Protein AF-A0A1F8XJI8-F1 (afdb_monomer_lite)

Foldseek 3Di:
DDQDDPDQDPVNVVCVVVVHPDDDGDDDDQFDFDWDQDPVRDIDGQGGGNHGVLLVDPVSLVVVVVVPHSCVVSDDPDHQAADPRNHDHNNVVCVVPVVCSVPPPPVPDD

Secondary structure (DSSP, 8-state):
---------HHHHHHHTTT----------SS--EEEE-TTS-EEEEEETTEEGGGG-HHHHHHHTTTS-HHHHT--S-----BTTTBSS-HHHHHH-HHHHHHS-TTS--

Structure (mmCIF, N/CA/C/O backbone):
data_AF-A0A1F8XJI8-F1
#
_entry.id   AF-A0A1F8XJI8-F1
#
loop_
_atom_site.group_PDB
_atom_site.id
_atom_site.type_symbol
_atom_site.label_atom_id
_atom_site.label_alt_id
_atom_site.label_comp_id
_atom_site.label_asym_id
_atom_site.label_entity_id
_atom_site.label_seq_id
_atom_site.pdbx_PDB_ins_code
_atom_site.Cartn_x
_atom_site.Cartn_y
_atom_site.Cartn_z
_atom_site.occupancy
_atom_site.B_iso_or_equiv
_atom_site.auth_seq_id
_atom_site.auth_comp_id
_atom_site.auth_asym_id
_atom_site.auth_atom_id
_atom_site.pdbx_PDB_model_num
ATOM 1 N N . MET A 1 1 ? 12.804 14.905 0.376 1.00 50.81 1 MET A N 1
ATOM 2 C CA . MET A 1 1 ? 11.481 14.594 -0.205 1.00 50.81 1 MET A CA 1
ATOM 3 C C . MET A 1 1 ? 11.407 15.306 -1.543 1.00 50.81 1 MET A C 1
ATOM 5 O O . MET A 1 1 ? 11.515 16.524 -1.549 1.00 50.81 1 MET A O 1
ATOM 9 N N . GLY A 1 2 ? 11.370 14.576 -2.662 1.00 40.81 2 GLY A N 1
ATOM 10 C CA . GLY A 1 2 ? 11.250 15.197 -3.984 1.00 40.81 2 GLY A CA 1
ATOM 11 C C . GLY A 1 2 ? 9.870 15.831 -4.131 1.00 40.81 2 GLY A C 1
ATOM 12 O O . GLY A 1 2 ? 8.874 15.205 -3.771 1.00 40.81 2 GLY A O 1
ATOM 13 N N . PHE A 1 3 ? 9.807 17.071 -4.606 1.00 40.09 3 PHE A N 1
ATOM 14 C CA . PHE A 1 3 ? 8.535 17.695 -4.946 1.00 40.09 3 PHE A CA 1
ATOM 15 C C . PHE A 1 3 ? 8.002 16.967 -6.182 1.00 40.09 3 PHE A C 1
ATOM 17 O O . PHE A 1 3 ? 8.593 17.061 -7.256 1.00 40.09 3 PHE A O 1
ATOM 24 N N . GLY A 1 4 ? 6.944 16.173 -6.007 1.00 51.25 4 GLY A N 1
ATOM 25 C CA . GLY A 1 4 ? 6.188 15.620 -7.125 1.00 51.25 4 GLY A CA 1
ATOM 26 C C . GLY A 1 4 ? 5.560 16.732 -7.971 1.00 51.25 4 GLY A C 1
ATOM 27 O O . GLY A 1 4 ? 5.853 17.918 -7.808 1.00 51.25 4 GLY A O 1
ATOM 28 N N . THR A 1 5 ? 4.662 16.367 -8.877 1.00 47.78 5 THR A N 1
ATOM 29 C CA . THR A 1 5 ? 3.907 17.343 -9.666 1.00 47.78 5 THR A CA 1
ATOM 30 C C . THR A 1 5 ? 3.128 18.283 -8.739 1.00 47.78 5 THR A C 1
ATOM 32 O O . THR A 1 5 ? 2.204 17.863 -8.048 1.00 47.78 5 THR A O 1
ATOM 35 N N . LEU A 1 6 ? 3.497 19.566 -8.720 1.00 54.00 6 LEU A N 1
ATOM 36 C CA . LEU A 1 6 ? 2.736 20.619 -8.048 1.00 54.00 6 LEU A CA 1
ATOM 37 C C . LEU A 1 6 ? 1.599 21.051 -8.975 1.00 54.00 6 LEU A C 1
ATOM 39 O O . LEU A 1 6 ? 1.729 22.014 -9.729 1.00 54.00 6 LEU A O 1
ATOM 43 N N . TRP A 1 7 ? 0.494 20.315 -8.955 1.00 57.06 7 TRP A N 1
ATOM 44 C CA . TRP A 1 7 ? -0.731 20.755 -9.613 1.00 57.06 7 TRP A CA 1
ATOM 45 C C . TRP A 1 7 ? -1.605 21.463 -8.584 1.00 57.06 7 TRP A C 1
ATOM 47 O O . TRP A 1 7 ? -1.889 20.878 -7.547 1.00 57.06 7 TRP A O 1
ATOM 57 N N . ARG A 1 8 ? -2.020 22.708 -8.859 1.00 66.12 8 ARG A N 1
ATOM 58 C CA . ARG A 1 8 ? -3.043 23.386 -8.053 1.00 66.12 8 ARG A CA 1
ATOM 59 C C . ARG A 1 8 ? -4.391 23.300 -8.742 1.00 66.12 8 ARG A C 1
ATOM 61 O O . ARG A 1 8 ? -4.568 23.871 -9.827 1.00 66.12 8 ARG A O 1
ATOM 68 N N . SER A 1 9 ? -5.334 22.614 -8.114 1.00 77.06 9 SER A N 1
ATOM 69 C CA . SER A 1 9 ? -6.715 22.574 -8.587 1.00 77.06 9 SER A CA 1
ATOM 70 C C . SER A 1 9 ? -7.373 23.967 -8.492 1.00 77.06 9 SER A C 1
ATOM 72 O O . SER A 1 9 ? -6.801 24.921 -7.944 1.00 77.06 9 SER A O 1
ATOM 74 N N . ALA A 1 10 ? -8.554 24.142 -9.091 1.00 85.94 10 ALA A N 1
ATOM 75 C CA . ALA A 1 10 ? -9.278 25.416 -9.004 1.00 85.94 10 ALA A CA 1
ATOM 76 C C . ALA A 1 10 ? -9.701 25.721 -7.553 1.00 85.94 10 ALA A C 1
ATOM 78 O O . ALA A 1 10 ? -9.666 26.871 -7.115 1.00 85.94 10 ALA A O 1
ATOM 79 N N . GLU A 1 11 ? -10.015 24.674 -6.793 1.00 85.44 11 GLU A N 1
ATOM 80 C CA . GLU A 1 11 ? -10.423 24.703 -5.391 1.00 85.44 11 GLU A CA 1
ATOM 81 C C . GLU A 1 11 ? -9.266 25.135 -4.480 1.00 85.44 11 GLU A C 1
ATOM 83 O O . GLU A 1 11 ? -9.448 25.977 -3.601 1.00 85.44 11 GLU A O 1
ATOM 88 N N . GLU A 1 12 ? -8.051 24.638 -4.730 1.00 85.88 12 GLU A N 1
ATOM 89 C CA . GLU A 1 12 ? -6.847 25.044 -3.991 1.00 85.88 12 GLU A CA 1
ATOM 90 C C . GLU A 1 12 ? -6.483 26.514 -4.225 1.00 85.88 12 GLU A C 1
ATOM 92 O O . GLU A 1 12 ? -6.039 27.202 -3.302 1.00 85.88 12 GLU A O 1
ATOM 97 N N . ARG A 1 13 ? -6.714 27.037 -5.439 1.00 85.69 13 ARG A N 1
ATOM 98 C CA . ARG A 1 13 ? -6.590 28.479 -5.715 1.00 85.69 13 ARG A CA 1
ATOM 99 C C . ARG A 1 13 ? -7.632 29.290 -4.950 1.00 85.69 13 ARG A C 1
ATOM 101 O O . ARG A 1 13 ? -7.260 30.217 -4.235 1.00 85.69 13 ARG A O 1
ATOM 108 N N . TRP A 1 14 ? -8.905 28.908 -5.049 1.00 90.56 14 TRP A N 1
ATOM 109 C CA . TRP A 1 14 ? -10.011 29.578 -4.359 1.00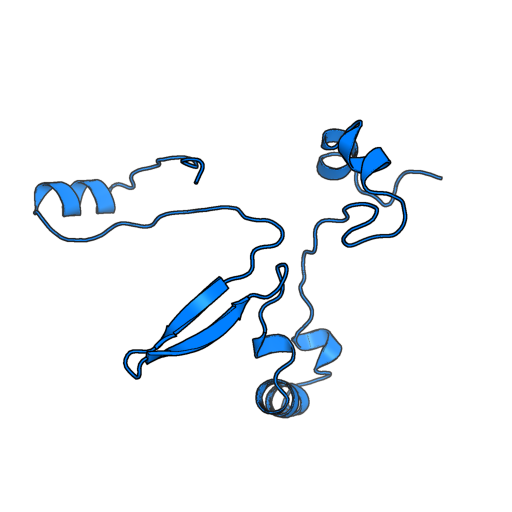 90.56 14 TRP A CA 1
ATOM 110 C C . TRP A 1 14 ? -9.809 29.632 -2.837 1.00 90.56 14 TRP A C 1
ATOM 112 O O . TRP A 1 14 ? -10.070 30.668 -2.216 1.00 90.56 14 TRP A O 1
ATOM 122 N N . ALA A 1 15 ? -9.324 28.538 -2.242 1.00 88.69 15 ALA A N 1
ATOM 123 C CA . ALA A 1 15 ? -9.042 28.442 -0.815 1.00 88.69 15 ALA A CA 1
ATOM 124 C C . ALA A 1 15 ? -7.833 29.293 -0.405 1.00 88.69 15 ALA A C 1
ATOM 126 O O . ALA A 1 15 ? -7.902 30.015 0.592 1.00 88.69 15 ALA A O 1
ATOM 127 N N . GLY A 1 16 ? -6.760 29.271 -1.206 1.00 86.31 16 GLY A N 1
ATOM 128 C CA . GLY A 1 16 ? -5.574 30.097 -0.986 1.00 86.31 16 GLY A CA 1
ATOM 129 C C . GLY A 1 16 ? -5.883 31.596 -1.000 1.00 86.31 16 GLY A C 1
ATOM 130 O O . GLY A 1 16 ? -5.435 32.320 -0.115 1.00 86.31 16 GLY A O 1
ATOM 131 N N . GLU A 1 17 ? -6.722 32.055 -1.934 1.00 93.31 17 GLU A N 1
ATOM 132 C CA . GLU A 1 17 ? -7.211 33.446 -1.990 1.00 93.31 17 GLU A CA 1
ATOM 133 C C . GLU A 1 17 ? -8.003 33.869 -0.742 1.00 93.31 17 GLU A C 1
ATOM 135 O O . GLU A 1 17 ? -8.125 35.059 -0.459 1.00 93.31 17 GLU A O 1
ATOM 140 N N . ARG A 1 18 ? -8.554 32.906 0.004 1.00 93.38 18 ARG A N 1
ATOM 141 C CA . ARG A 1 18 ? -9.395 33.131 1.191 1.00 93.38 18 ARG A CA 1
ATOM 142 C C . ARG A 1 18 ? -8.687 32.800 2.501 1.00 93.38 18 ARG A C 1
ATOM 144 O O . ARG A 1 18 ? -9.321 32.830 3.551 1.00 93.38 18 ARG A O 1
ATOM 151 N N . GLY A 1 19 ? -7.392 32.483 2.452 1.00 91.50 19 GLY A N 1
ATOM 152 C CA . GLY A 1 19 ? -6.614 32.117 3.636 1.00 91.50 19 GLY A CA 1
ATOM 153 C C . GLY A 1 19 ? -7.091 30.826 4.310 1.00 91.50 19 GLY A C 1
ATOM 154 O O . GLY A 1 19 ? -6.889 30.654 5.510 1.00 91.50 19 GLY A O 1
ATOM 155 N N . LEU A 1 20 ? -7.744 29.930 3.565 1.00 88.31 20 LEU A N 1
ATOM 156 C CA . LEU A 1 20 ? -8.222 28.650 4.081 1.00 88.31 20 LEU A CA 1
ATOM 157 C C . LEU A 1 20 ? -7.137 27.581 3.923 1.00 88.31 20 LEU A C 1
ATOM 159 O O . LEU A 1 20 ? -6.541 27.441 2.854 1.00 88.31 20 LEU A O 1
ATOM 163 N N . LEU A 1 21 ? -6.905 26.798 4.981 1.00 80.12 21 LEU A N 1
ATOM 164 C CA . LEU A 1 21 ? -5.990 25.659 4.937 1.00 80.12 21 LEU A CA 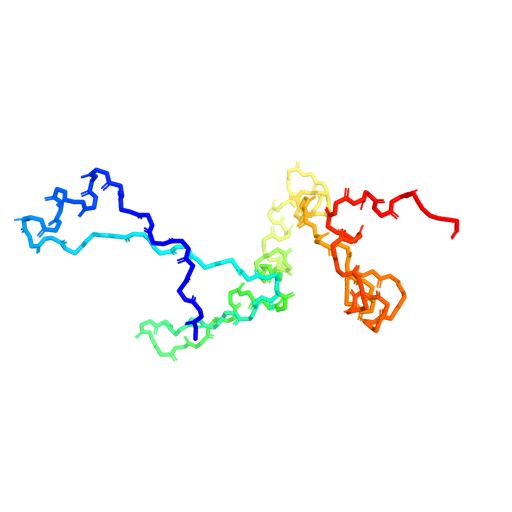1
ATOM 165 C C . LEU A 1 21 ? -6.651 24.498 4.186 1.00 80.12 21 LEU A C 1
ATOM 167 O O . LEU A 1 21 ? -7.390 23.704 4.764 1.00 80.12 21 LEU A O 1
ATOM 171 N N . TYR A 1 22 ? -6.389 24.425 2.887 1.00 77.19 22 TYR A N 1
ATOM 172 C CA . TYR A 1 22 ? -6.897 23.390 1.997 1.00 77.19 22 TYR A CA 1
ATOM 173 C C . TYR A 1 22 ? -5.854 23.103 0.920 1.00 77.19 22 TYR A C 1
ATOM 175 O O . TYR A 1 22 ? -5.321 24.021 0.296 1.00 77.19 22 TYR A O 1
ATOM 183 N N . GLY A 1 23 ? -5.548 21.828 0.729 1.00 71.31 23 GLY A N 1
ATOM 184 C CA . GLY A 1 23 ? -4.596 21.371 -0.267 1.00 71.31 23 GLY A CA 1
ATOM 185 C C . GLY A 1 23 ? -4.391 19.871 -0.175 1.00 71.31 23 GLY A C 1
ATOM 186 O O . GLY A 1 23 ? -4.542 19.283 0.899 1.00 71.31 23 GLY A O 1
ATOM 187 N N . HIS A 1 24 ? -4.055 19.258 -1.301 1.00 72.31 24 HIS A N 1
ATOM 188 C CA . HIS A 1 24 ? -3.778 17.833 -1.398 1.00 72.31 24 HIS A CA 1
ATOM 189 C C . HIS A 1 24 ? -2.389 17.611 -1.995 1.00 72.31 24 HIS A C 1
ATOM 191 O O . HIS A 1 24 ? -2.080 18.067 -3.092 1.00 72.31 24 HIS A O 1
ATOM 197 N N . LEU A 1 25 ? -1.527 16.904 -1.263 1.00 69.06 25 LEU A N 1
ATOM 198 C CA . LEU A 1 25 ? -0.174 16.584 -1.711 1.00 69.06 25 LEU A CA 1
ATOM 199 C C . LEU A 1 25 ? -0.107 15.119 -2.144 1.00 69.06 25 LEU A C 1
ATOM 201 O O . LEU A 1 25 ? -0.253 14.216 -1.322 1.00 69.06 25 LEU A O 1
ATOM 205 N N . HIS A 1 26 ? 0.195 14.886 -3.421 1.00 69.19 26 HIS A N 1
ATOM 206 C CA . HIS A 1 26 ? 0.546 13.559 -3.917 1.00 69.19 26 HIS A CA 1
ATOM 207 C C . HIS A 1 26 ? 2.047 13.296 -3.761 1.00 69.19 26 HIS A C 1
ATOM 209 O O . HIS A 1 26 ? 2.884 14.049 -4.259 1.00 69.19 26 HIS A O 1
ATOM 215 N N . ILE A 1 27 ? 2.388 12.178 -3.118 1.00 69.12 27 ILE A N 1
ATOM 216 C CA . ILE A 1 27 ? 3.736 11.607 -3.128 1.00 69.12 27 ILE A CA 1
ATOM 217 C C . ILE A 1 27 ? 3.604 10.154 -3.582 1.00 69.12 27 ILE A C 1
ATOM 219 O O . ILE A 1 27 ? 2.943 9.357 -2.923 1.00 69.12 27 ILE A O 1
ATOM 223 N N . HIS A 1 28 ? 4.224 9.812 -4.711 1.00 74.81 28 HIS A N 1
ATOM 224 C CA . HIS A 1 28 ? 4.248 8.443 -5.224 1.00 74.81 28 HIS A CA 1
ATOM 225 C C . HIS A 1 28 ? 5.484 7.728 -4.675 1.00 74.81 28 HIS A C 1
ATOM 227 O O . HIS A 1 28 ? 6.611 8.061 -5.036 1.00 74.81 28 HIS A O 1
ATOM 233 N N . LEU A 1 29 ? 5.273 6.761 -3.784 1.00 81.94 29 LEU A N 1
ATOM 234 C CA . LEU A 1 29 ? 6.317 5.909 -3.218 1.00 81.94 29 LEU A CA 1
ATOM 235 C C . LEU A 1 29 ? 5.941 4.457 -3.506 1.00 81.94 29 LEU A C 1
ATOM 237 O O . LEU A 1 29 ? 4.812 4.066 -3.228 1.00 81.94 29 LEU A O 1
ATOM 241 N N . LEU A 1 30 ? 6.873 3.664 -4.039 1.00 82.38 30 LEU A N 1
ATOM 242 C CA . LEU A 1 30 ? 6.604 2.260 -4.376 1.00 82.38 30 LEU A CA 1
ATOM 243 C C . LEU A 1 30 ? 6.567 1.363 -3.129 1.00 82.38 30 LEU A C 1
ATOM 245 O O . LEU A 1 30 ? 5.676 0.534 -3.004 1.00 82.38 30 LEU A O 1
ATOM 249 N N . PHE A 1 31 ? 7.494 1.564 -2.182 1.00 88.69 31 PHE A N 1
ATOM 250 C CA . PHE A 1 31 ? 7.615 0.725 -0.976 1.00 88.69 31 PHE A CA 1
ATOM 251 C C . PHE A 1 31 ? 7.734 1.532 0.326 1.00 88.69 31 PHE A C 1
ATOM 253 O O . PHE A 1 31 ? 8.681 1.335 1.093 1.00 88.69 31 PHE A O 1
ATOM 260 N N . PRO A 1 32 ? 6.832 2.489 0.602 1.00 92.00 32 PRO A N 1
ATOM 261 C CA . PRO A 1 32 ? 6.929 3.292 1.812 1.00 92.00 32 PRO A CA 1
ATOM 262 C C . PRO A 1 32 ? 6.753 2.446 3.077 1.00 92.00 32 PRO A C 1
ATOM 264 O O . PRO A 1 32 ? 5.971 1.497 3.114 1.00 92.00 32 PRO A O 1
ATOM 267 N N . THR A 1 33 ? 7.420 2.864 4.151 1.00 94.19 33 THR A N 1
ATOM 268 C CA . THR A 1 33 ? 6.998 2.542 5.516 1.00 94.19 33 THR A CA 1
ATOM 269 C C . THR A 1 33 ? 6.480 3.825 6.148 1.00 94.19 33 THR A C 1
ATOM 271 O O . THR A 1 33 ? 7.214 4.807 6.245 1.00 94.19 33 THR A O 1
ATOM 274 N N . LEU A 1 34 ? 5.204 3.826 6.537 1.00 94.06 34 LEU A N 1
ATOM 275 C CA . LEU A 1 34 ? 4.531 4.965 7.153 1.00 94.06 34 LEU A CA 1
ATOM 276 C C . LEU A 1 34 ? 4.175 4.622 8.595 1.00 94.06 34 LEU A C 1
ATOM 278 O O . LEU A 1 34 ? 3.371 3.721 8.852 1.00 94.06 34 LEU A O 1
ATOM 282 N N . VAL A 1 35 ? 4.749 5.387 9.519 1.00 96.94 35 VAL A N 1
ATOM 283 C CA . VAL A 1 35 ? 4.407 5.369 10.939 1.00 96.94 35 VAL A CA 1
ATOM 284 C C . VAL A 1 35 ? 3.685 6.667 11.271 1.00 96.94 35 VAL A C 1
ATOM 286 O O . VAL A 1 35 ? 4.155 7.747 10.920 1.00 96.94 35 VAL A O 1
ATOM 289 N N . VAL A 1 36 ? 2.528 6.555 11.917 1.00 95.50 36 VAL A N 1
ATOM 290 C CA . VAL A 1 36 ? 1.727 7.693 12.374 1.00 95.50 36 VAL A CA 1
ATOM 291 C C . VAL A 1 36 ? 1.698 7.688 13.894 1.00 95.50 36 VAL A C 1
ATOM 293 O O . VAL A 1 36 ? 1.433 6.654 14.504 1.00 95.50 36 VAL A O 1
ATOM 296 N N . THR A 1 37 ? 1.939 8.843 14.506 1.00 97.00 37 THR A N 1
ATOM 297 C CA . THR A 1 37 ? 1.780 9.035 15.948 1.00 97.00 37 THR A CA 1
ATOM 298 C C . THR A 1 37 ? 0.349 9.480 16.243 1.00 97.00 37 THR A C 1
ATOM 300 O O . THR A 1 37 ? -0.116 10.501 15.732 1.00 97.00 37 THR A O 1
ATOM 303 N N . GLY A 1 38 ? -0.366 8.699 17.047 1.00 95.06 38 GLY A N 1
ATOM 304 C CA . GLY A 1 38 ? -1.692 9.038 17.541 1.00 95.06 38 GLY A CA 1
ATOM 305 C C . GLY A 1 38 ? -1.657 10.214 18.515 1.00 95.06 38 GLY A C 1
ATOM 306 O O . GLY A 1 38 ? -0.613 10.597 19.041 1.00 95.06 38 GLY A O 1
ATOM 307 N N . LYS A 1 39 ? -2.831 10.788 18.796 1.00 94.06 39 LYS A N 1
ATOM 308 C CA . LYS A 1 39 ? -2.971 11.871 19.791 1.00 94.06 39 LYS A CA 1
ATOM 309 C C . LYS A 1 39 ? -2.567 11.439 21.205 1.00 94.06 39 LYS A C 1
ATOM 311 O O . LYS A 1 39 ? -2.227 12.280 22.025 1.00 94.06 39 LYS A O 1
ATOM 316 N N . ASP A 1 40 ? -2.625 10.139 21.468 1.00 95.94 40 ASP A N 1
ATOM 317 C CA . ASP A 1 40 ? -2.171 9.471 22.688 1.00 95.94 40 ASP A CA 1
ATOM 318 C C . ASP A 1 40 ? -0.643 9.273 22.740 1.00 95.94 40 ASP A C 1
ATOM 320 O O . ASP A 1 40 ? -0.129 8.737 23.718 1.00 95.94 40 ASP A O 1
ATOM 324 N N . GLY A 1 41 ? 0.089 9.688 21.700 1.00 96.88 41 GLY A N 1
ATOM 325 C CA . GLY A 1 41 ? 1.532 9.498 21.573 1.00 96.88 41 GLY A CA 1
ATOM 326 C C . GLY A 1 41 ? 1.941 8.103 21.094 1.00 96.88 41 GLY A C 1
ATOM 327 O O . GLY A 1 41 ? 3.132 7.851 20.928 1.00 96.88 41 GLY A O 1
ATOM 328 N N . ARG A 1 42 ? 0.992 7.191 20.847 1.00 97.75 42 ARG A N 1
ATOM 329 C CA . ARG A 1 42 ? 1.298 5.840 20.368 1.00 97.75 42 ARG A CA 1
ATOM 330 C C . ARG A 1 42 ? 1.643 5.858 18.886 1.00 97.75 42 ARG A C 1
ATOM 332 O O . ARG A 1 42 ? 0.982 6.521 18.094 1.00 97.75 42 ARG A O 1
ATOM 339 N N . GLU A 1 43 ? 2.642 5.081 18.495 1.00 97.81 43 GLU A N 1
ATOM 340 C CA . GLU A 1 43 ? 2.984 4.886 17.091 1.00 97.81 43 GLU A CA 1
ATOM 341 C C . GLU A 1 43 ? 2.202 3.727 16.468 1.00 97.81 43 GLU A C 1
ATOM 343 O O . GLU A 1 43 ? 2.060 2.646 17.048 1.00 97.81 43 GLU A O 1
ATOM 348 N N . TYR A 1 44 ? 1.729 3.950 15.247 1.00 96.25 44 TYR A N 1
ATOM 349 C CA . TYR A 1 44 ? 1.001 2.985 14.440 1.00 96.25 44 TYR A CA 1
ATOM 350 C C . TYR A 1 44 ? 1.721 2.826 13.103 1.00 96.25 44 TYR A C 1
ATOM 352 O O . TYR A 1 44 ? 1.812 3.776 12.325 1.00 96.25 44 TYR A O 1
ATOM 360 N N . THR A 1 45 ? 2.236 1.628 12.809 1.00 97.69 45 THR A N 1
ATOM 361 C CA . THR A 1 45 ? 2.724 1.322 11.457 1.00 97.69 45 THR A CA 1
ATOM 362 C C . THR A 1 45 ? 1.526 1.077 10.547 1.00 97.69 45 THR A C 1
ATOM 364 O O . THR A 1 45 ? 0.923 0.006 10.591 1.00 97.69 45 THR A O 1
ATOM 367 N N . VAL A 1 46 ? 1.185 2.068 9.728 1.00 96.25 46 VAL A N 1
ATOM 368 C CA . VAL A 1 46 ? 0.048 2.008 8.798 1.00 96.25 46 VAL A CA 1
ATOM 369 C C . VAL A 1 46 ? 0.446 1.285 7.514 1.00 96.25 46 VAL A C 1
ATOM 371 O O . VAL A 1 46 ? -0.281 0.427 7.024 1.00 96.25 46 VAL A O 1
ATOM 374 N N . ILE A 1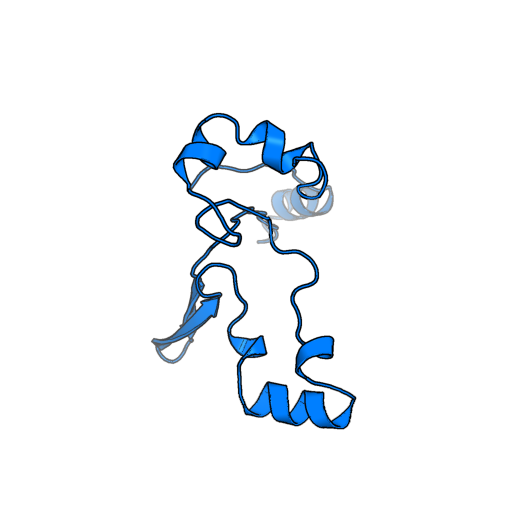 47 ? 1.634 1.591 6.991 1.00 95.12 47 ILE A N 1
ATOM 375 C CA . ILE A 1 47 ? 2.193 0.941 5.802 1.00 95.12 47 ILE A CA 1
ATOM 376 C C . ILE A 1 47 ? 3.567 0.396 6.169 1.00 95.12 47 ILE A C 1
ATOM 378 O O . ILE A 1 47 ? 4.349 1.093 6.817 1.00 95.12 47 ILE A O 1
ATOM 382 N N . ARG A 1 48 ? 3.871 -0.835 5.762 1.00 94.94 48 ARG A N 1
ATOM 383 C CA . ARG A 1 48 ? 5.183 -1.459 5.946 1.00 94.94 48 ARG A CA 1
ATOM 384 C C . ARG A 1 48 ? 5.674 -2.008 4.616 1.00 94.94 48 ARG A C 1
ATOM 386 O O . ARG A 1 48 ? 5.056 -2.915 4.071 1.00 94.94 48 ARG A O 1
ATOM 393 N N . ASN A 1 49 ? 6.793 -1.477 4.126 1.00 91.56 49 ASN A N 1
ATOM 394 C CA . ASN A 1 49 ? 7.421 -1.887 2.863 1.00 91.56 49 ASN A CA 1
ATOM 395 C C . ASN A 1 49 ? 6.440 -1.896 1.673 1.00 91.56 49 ASN A C 1
ATOM 397 O O . ASN A 1 49 ? 6.439 -2.821 0.870 1.00 91.56 49 ASN A O 1
ATOM 401 N N . GLY A 1 50 ? 5.575 -0.883 1.585 1.00 89.62 50 GLY A N 1
ATOM 402 C CA . GLY A 1 50 ? 4.551 -0.762 0.543 1.00 89.62 50 GLY A CA 1
ATOM 403 C C . GLY A 1 50 ? 3.220 -1.448 0.842 1.00 89.62 50 GLY A C 1
ATOM 404 O O . GLY A 1 50 ? 2.242 -1.122 0.183 1.00 89.62 50 GLY A O 1
ATOM 405 N N . ARG A 1 51 ? 3.142 -2.302 1.871 1.00 91.25 51 ARG A N 1
ATOM 406 C CA . ARG A 1 51 ? 1.921 -3.042 2.208 1.00 91.25 51 ARG A CA 1
ATOM 407 C C . ARG A 1 51 ? 1.108 -2.370 3.307 1.00 91.25 51 ARG A C 1
ATOM 409 O O . ARG A 1 51 ? 1.655 -2.017 4.358 1.00 91.25 51 ARG A O 1
ATOM 416 N N . LEU A 1 52 ? -0.206 -2.255 3.110 1.00 94.56 52 LEU A N 1
ATOM 417 C CA . LEU A 1 52 ? -1.131 -1.792 4.150 1.00 94.56 52 LEU A CA 1
ATOM 418 C C . LEU A 1 52 ? -1.237 -2.848 5.263 1.00 94.56 52 LEU A C 1
ATOM 420 O O . LEU A 1 52 ? -1.683 -3.971 5.029 1.00 94.56 52 LEU A O 1
ATOM 424 N N . THR A 1 53 ? -0.842 -2.498 6.491 1.00 96.81 53 THR A N 1
ATOM 425 C CA . THR A 1 53 ? -0.761 -3.467 7.604 1.00 96.81 53 THR A CA 1
ATOM 426 C C . THR A 1 53 ? -2.125 -4.021 8.010 1.00 96.81 53 THR A C 1
ATOM 428 O O . THR A 1 53 ? -2.212 -5.181 8.409 1.00 96.81 53 THR A O 1
ATOM 431 N N . ALA A 1 54 ? -3.193 -3.242 7.816 1.00 96.75 54 ALA A N 1
ATOM 432 C CA . ALA A 1 54 ? -4.568 -3.661 8.078 1.00 96.75 54 ALA A CA 1
ATOM 433 C C . ALA A 1 54 ? -4.997 -4.896 7.262 1.00 96.75 54 ALA A C 1
ATOM 435 O O . ALA A 1 54 ? -5.814 -5.675 7.736 1.00 96.75 54 ALA A O 1
ATOM 436 N N . LEU A 1 55 ? -4.421 -5.136 6.075 1.00 96.31 55 LEU A N 1
ATOM 437 C CA . LEU A 1 55 ? -4.758 -6.307 5.245 1.00 96.31 55 LEU A CA 1
ATOM 438 C C . LEU A 1 55 ? -4.274 -7.636 5.856 1.00 96.31 55 LEU A C 1
ATOM 440 O O . LEU A 1 55 ? -4.735 -8.711 5.472 1.00 96.31 55 LEU A O 1
ATOM 444 N N . ALA A 1 56 ? -3.335 -7.573 6.803 1.00 95.94 56 ALA A N 1
ATOM 445 C CA . ALA A 1 56 ? -2.829 -8.724 7.545 1.00 95.94 56 ALA A CA 1
ATOM 446 C C . ALA A 1 56 ? -3.399 -8.820 8.972 1.00 95.94 56 ALA A C 1
ATOM 448 O O . ALA A 1 56 ? -3.067 -9.763 9.689 1.00 95.94 56 ALA A O 1
ATOM 449 N N . ASP A 1 57 ? -4.226 -7.861 9.393 1.00 97.44 57 ASP A N 1
ATOM 450 C CA . ASP A 1 57 ? -4.779 -7.831 10.742 1.00 97.44 57 ASP A CA 1
ATOM 451 C C . ASP A 1 57 ? -5.771 -8.998 10.958 1.00 97.44 57 ASP A C 1
ATOM 453 O O . ASP A 1 57 ? -6.651 -9.211 10.116 1.00 97.44 57 ASP A O 1
ATOM 457 N N . PRO A 1 58 ? -5.653 -9.782 12.050 1.00 98.00 58 PRO A N 1
ATOM 458 C CA . PRO A 1 58 ? -6.519 -10.936 12.283 1.00 98.00 58 PRO A CA 1
ATOM 459 C C . PRO A 1 58 ? -8.009 -10.595 12.357 1.00 98.00 58 PRO A C 1
ATOM 461 O O . PRO A 1 58 ? -8.826 -11.381 11.880 1.00 98.00 58 PRO A O 1
ATOM 464 N N . GLU A 1 59 ? -8.378 -9.443 12.923 1.00 98.44 59 GLU A N 1
ATOM 465 C CA . GLU A 1 59 ? -9.777 -9.026 13.043 1.00 98.44 59 GLU A CA 1
ATOM 466 C C . GLU A 1 59 ? -10.331 -8.595 11.684 1.00 98.44 59 GLU A C 1
ATOM 468 O O . GLU A 1 59 ? -11.445 -8.979 11.316 1.00 98.44 59 GLU A O 1
ATOM 473 N N . VAL A 1 60 ? -9.530 -7.880 10.886 1.00 98.25 60 VAL A N 1
ATOM 474 C CA . VAL A 1 60 ? -9.888 -7.524 9.502 1.00 98.25 60 VAL A CA 1
ATOM 475 C C . VAL A 1 60 ? -10.053 -8.777 8.642 1.00 98.25 60 VAL A C 1
ATOM 477 O O . VAL A 1 60 ? -11.039 -8.905 7.914 1.00 98.25 60 VAL A O 1
ATOM 480 N N . ARG A 1 61 ? -9.132 -9.740 8.749 1.00 98.38 61 ARG A N 1
ATOM 481 C CA . ARG A 1 61 ? -9.214 -11.015 8.020 1.00 98.38 61 ARG A CA 1
ATOM 482 C C . ARG A 1 61 ? -10.416 -11.849 8.458 1.00 98.38 61 ARG A C 1
ATOM 484 O O . ARG A 1 61 ? -11.108 -12.403 7.606 1.00 98.38 61 ARG A O 1
ATOM 491 N N . ALA A 1 62 ? -10.707 -11.905 9.759 1.00 98.44 62 ALA A N 1
ATOM 492 C CA . ALA A 1 62 ? -11.892 -12.584 10.282 1.00 98.44 62 ALA A CA 1
ATOM 493 C C . ALA A 1 62 ? -13.192 -11.931 9.790 1.00 98.44 62 ALA A C 1
ATOM 495 O O . ALA A 1 62 ? -14.159 -12.629 9.481 1.00 98.44 62 ALA A O 1
ATOM 496 N N . LEU A 1 63 ? -13.216 -10.601 9.668 1.00 98.50 63 LEU A N 1
ATOM 497 C CA . LEU A 1 63 ? -14.338 -9.886 9.070 1.00 98.50 63 LEU A CA 1
ATOM 498 C C . LEU A 1 63 ? -14.487 -10.225 7.582 1.00 98.50 63 LEU A C 1
ATOM 500 O O . LEU A 1 63 ? -15.593 -10.554 7.158 1.00 98.50 63 LEU A O 1
ATOM 504 N N . ALA A 1 64 ? -13.397 -10.198 6.810 1.00 98.44 64 ALA A N 1
ATOM 505 C CA . ALA A 1 64 ? -13.399 -10.539 5.385 1.00 98.44 64 ALA A CA 1
ATOM 506 C C . ALA A 1 64 ? -13.886 -11.976 5.128 1.00 98.44 64 ALA A C 1
ATOM 508 O O . ALA A 1 64 ? -14.670 -12.196 4.207 1.00 98.44 64 ALA A O 1
ATOM 509 N N . ALA A 1 65 ? -13.528 -12.926 6.000 1.00 98.38 65 ALA A N 1
ATOM 510 C CA . ALA A 1 65 ? -13.940 -14.331 5.907 1.00 98.38 65 ALA A CA 1
ATOM 511 C C . ALA A 1 65 ? -15.465 -14.533 5.933 1.00 98.38 65 ALA A C 1
ATOM 513 O O . ALA A 1 65 ? -15.975 -15.558 5.487 1.00 98.38 65 ALA A O 1
ATOM 514 N N . ARG A 1 66 ? -16.221 -13.552 6.441 1.00 98.25 66 ARG A N 1
ATOM 515 C CA . ARG A 1 66 ? -17.690 -13.579 6.426 1.00 98.25 66 ARG A CA 1
ATOM 516 C C . ARG A 1 66 ? -18.281 -13.289 5.044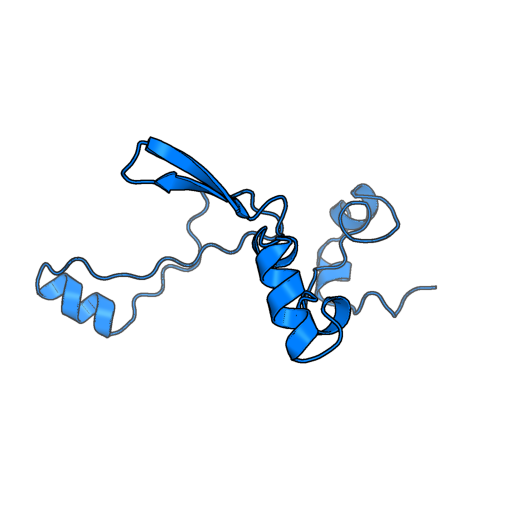 1.00 98.25 66 ARG A C 1
ATOM 518 O O . ARG A 1 66 ? -19.472 -13.516 4.851 1.00 98.25 66 ARG A O 1
ATOM 525 N N . PHE A 1 67 ? -17.475 -12.771 4.118 1.00 98.12 67 PHE A N 1
ATOM 526 C CA . PHE A 1 67 ? -17.895 -12.310 2.794 1.00 98.12 67 PHE A CA 1
ATOM 527 C C . PHE A 1 67 ? -17.220 -13.062 1.637 1.00 98.12 67 PHE A C 1
ATOM 529 O O . PHE A 1 67 ? -17.629 -12.890 0.492 1.00 98.12 67 PHE A O 1
ATOM 536 N N . GLY A 1 68 ? -16.217 -13.900 1.910 1.00 97.81 68 GLY A N 1
ATOM 537 C CA . GLY A 1 68 ? -15.493 -14.669 0.899 1.00 97.81 68 GLY A CA 1
ATOM 538 C C . GLY A 1 68 ? -14.136 -15.140 1.409 1.00 97.81 68 GLY A C 1
ATOM 539 O O . GLY A 1 68 ? -13.871 -15.084 2.608 1.00 97.81 68 GLY A O 1
ATOM 540 N N . ASP A 1 69 ? -13.279 -15.594 0.496 1.00 98.00 69 ASP A N 1
ATOM 541 C CA . ASP A 1 69 ? -11.892 -15.937 0.816 1.00 98.00 69 ASP A CA 1
ATOM 542 C C . ASP A 1 69 ? -11.101 -14.660 1.170 1.00 98.00 69 ASP A C 1
ATOM 544 O O . ASP A 1 69 ? -10.957 -13.781 0.312 1.00 98.00 69 ASP A O 1
ATOM 548 N N . PRO A 1 70 ? -10.587 -14.516 2.409 1.00 98.00 70 PRO A N 1
ATOM 549 C CA . PRO A 1 70 ? -9.791 -13.35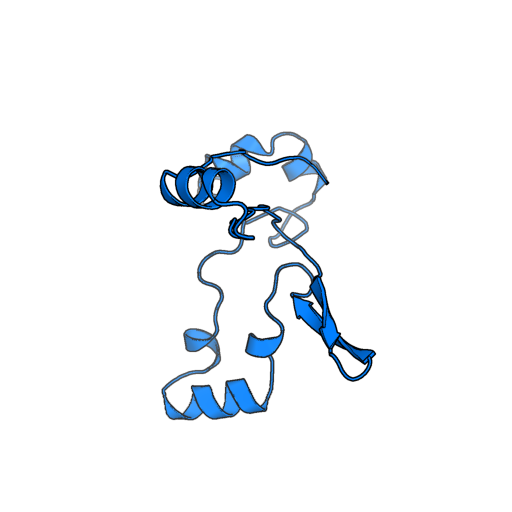7 2.800 1.00 98.00 70 PRO A CA 1
ATOM 550 C C . PRO A 1 70 ? -8.555 -13.138 1.929 1.00 98.00 70 PRO A C 1
ATOM 552 O O . PRO A 1 70 ? -8.130 -11.994 1.787 1.00 98.00 70 PRO A O 1
ATOM 555 N N . ASP A 1 71 ? -7.970 -14.199 1.370 1.00 96.62 71 ASP A N 1
ATOM 556 C CA . ASP A 1 71 ? -6.768 -14.082 0.544 1.00 96.62 71 ASP A CA 1
ATOM 557 C C . ASP A 1 71 ? -7.076 -13.474 -0.823 1.00 96.62 71 ASP A C 1
ATOM 559 O O . ASP A 1 71 ? -6.274 -12.697 -1.333 1.00 96.62 71 ASP A O 1
ATOM 563 N N . GLU A 1 72 ? -8.270 -13.715 -1.363 1.00 96.50 72 GLU A N 1
ATOM 564 C CA . GLU A 1 72 ? -8.728 -13.057 -2.587 1.00 96.50 72 GLU A CA 1
ATOM 565 C C . GLU A 1 72 ? -9.263 -11.647 -2.326 1.00 96.50 72 GLU A C 1
ATOM 567 O O . GLU A 1 72 ? -8.996 -10.732 -3.103 1.00 96.50 72 GLU A O 1
ATOM 572 N N . LEU A 1 73 ? -10.002 -11.443 -1.230 1.00 96.75 73 LEU A N 1
ATOM 573 C CA . LEU A 1 73 ? -10.621 -10.150 -0.918 1.00 96.75 73 LEU A CA 1
ATOM 574 C C . LEU A 1 73 ? -9.616 -9.080 -0.481 1.00 96.75 73 LEU A C 1
ATOM 576 O O . LEU A 1 73 ? -9.860 -7.893 -0.689 1.00 96.75 73 LEU A O 1
ATOM 580 N N . LEU A 1 74 ? -8.518 -9.483 0.160 1.00 96.44 74 LEU A N 1
ATOM 581 C CA . LEU A 1 74 ? -7.516 -8.570 0.718 1.00 96.44 74 LEU A CA 1
ATOM 582 C C . LEU A 1 74 ? -6.215 -8.555 -0.092 1.00 96.44 74 LEU A C 1
ATOM 584 O O . LEU A 1 74 ? -5.209 -8.021 0.388 1.00 96.44 74 LEU A O 1
ATOM 588 N N . LYS A 1 75 ? -6.208 -9.142 -1.296 1.00 93.81 75 LYS A N 1
ATOM 589 C CA . LYS A 1 75 ? -5.046 -9.069 -2.183 1.00 93.81 75 LYS A CA 1
ATOM 590 C C . LYS A 1 75 ? -4.850 -7.653 -2.707 1.00 93.81 75 LYS A C 1
ATOM 592 O O . LYS A 1 75 ? -5.799 -6.929 -3.001 1.00 93.81 75 LYS A O 1
ATOM 597 N N . GLU A 1 76 ? -3.591 -7.278 -2.859 1.00 89.69 76 GLU A N 1
ATOM 598 C CA . GLU A 1 76 ? -3.220 -6.054 -3.555 1.00 89.69 76 GLU A CA 1
ATOM 599 C C . GLU A 1 76 ? -3.304 -6.319 -5.061 1.00 89.69 76 GLU A C 1
ATOM 601 O O . GLU A 1 76 ? -2.670 -7.240 -5.571 1.00 89.69 76 GLU A O 1
ATOM 606 N N . ASP A 1 77 ? -4.111 -5.528 -5.767 1.00 85.25 77 ASP A N 1
ATOM 607 C CA . ASP A 1 77 ? -4.385 -5.739 -7.196 1.00 85.25 77 ASP A CA 1
ATOM 608 C C . ASP A 1 77 ? -3.188 -5.366 -8.087 1.00 85.25 77 ASP A C 1
ATOM 610 O O . ASP A 1 77 ? -2.995 -5.906 -9.174 1.00 85.25 77 ASP A O 1
ATOM 614 N N . TRP A 1 78 ? -2.337 -4.456 -7.606 1.00 84.62 78 TRP A N 1
ATOM 615 C CA . TRP A 1 78 ? -1.145 -4.024 -8.320 1.00 84.62 78 TRP A CA 1
ATOM 616 C C . TRP A 1 78 ? 0.062 -3.943 -7.389 1.00 84.62 78 TRP A C 1
ATOM 618 O O . TRP A 1 78 ? 0.125 -3.100 -6.495 1.00 84.62 78 TRP A O 1
ATOM 628 N N . ILE A 1 79 ? 1.044 -4.806 -7.646 1.00 82.38 79 ILE A N 1
ATOM 629 C CA . ILE A 1 79 ? 2.368 -4.776 -7.023 1.00 82.38 79 ILE A CA 1
ATOM 630 C C . ILE A 1 79 ? 3.387 -4.666 -8.166 1.00 82.38 79 ILE A C 1
ATOM 632 O O . ILE A 1 79 ? 3.428 -5.567 -9.014 1.00 82.38 79 ILE A O 1
ATOM 636 N N . PRO A 1 80 ? 4.210 -3.598 -8.226 1.00 80.88 80 PRO A N 1
ATOM 637 C CA . PRO A 1 80 ? 5.200 -3.445 -9.286 1.00 80.88 80 PRO A CA 1
ATOM 638 C C . PRO A 1 80 ? 6.153 -4.634 -9.242 1.00 80.88 80 PRO A C 1
ATOM 640 O O . PRO A 1 80 ? 6.661 -4.957 -8.173 1.00 80.88 80 PRO A O 1
ATOM 643 N N . GLN A 1 81 ? 6.391 -5.289 -10.376 1.00 84.44 81 GLN A N 1
ATOM 644 C CA . GLN A 1 81 ? 7.287 -6.443 -10.456 1.00 84.44 81 GLN A CA 1
ATOM 645 C C . GLN A 1 81 ? 8.728 -5.954 -10.606 1.00 84.44 81 GLN A C 1
ATOM 647 O O . GLN A 1 81 ? 9.178 -5.633 -11.703 1.00 84.44 81 GLN A O 1
ATOM 652 N N . ILE A 1 82 ? 9.434 -5.855 -9.481 1.00 89.19 82 ILE A N 1
ATOM 653 C CA . ILE A 1 82 ? 10.822 -5.408 -9.411 1.00 89.19 82 ILE A CA 1
ATOM 654 C C . ILE A 1 82 ? 11.693 -6.599 -9.002 1.00 89.19 82 ILE A C 1
ATOM 656 O O . ILE A 1 82 ? 11.577 -7.072 -7.862 1.00 89.19 82 ILE A O 1
ATOM 660 N N . PRO A 1 83 ? 12.562 -7.083 -9.906 1.00 91.06 83 PRO A N 1
ATOM 661 C CA . PRO A 1 83 ? 13.531 -8.132 -9.617 1.00 91.06 83 PRO A CA 1
ATOM 662 C C . PRO A 1 83 ? 14.305 -7.899 -8.322 1.00 91.06 83 PRO A C 1
ATOM 664 O O . PRO A 1 83 ? 14.810 -6.804 -8.068 1.00 91.06 83 PRO A O 1
ATOM 667 N N . GLY A 1 84 ? 14.384 -8.934 -7.487 1.00 90.56 84 GLY A N 1
ATOM 668 C CA . GLY A 1 84 ? 15.099 -8.892 -6.211 1.00 90.56 84 GLY A CA 1
ATOM 669 C C . GLY A 1 84 ? 14.393 -8.113 -5.094 1.00 90.56 84 GLY A C 1
ATOM 670 O O . GLY A 1 84 ? 14.924 -8.057 -3.988 1.00 90.56 84 GLY A O 1
ATOM 671 N N . ILE A 1 85 ? 13.211 -7.531 -5.350 1.00 90.44 85 ILE A N 1
ATOM 672 C CA . ILE A 1 85 ? 12.384 -6.859 -4.331 1.00 90.44 85 ILE A CA 1
ATOM 673 C C . ILE A 1 85 ? 11.021 -7.544 -4.203 1.00 90.44 85 ILE A C 1
ATOM 675 O O . ILE A 1 85 ? 10.712 -8.119 -3.164 1.00 90.44 85 ILE A O 1
ATOM 679 N N . THR A 1 86 ? 10.200 -7.476 -5.249 1.00 88.19 86 THR A N 1
ATOM 680 C CA . THR A 1 86 ? 8.821 -8.001 -5.273 1.00 88.19 86 THR A CA 1
ATOM 681 C C . THR A 1 86 ? 8.654 -9.194 -6.206 1.00 88.19 86 THR A C 1
ATOM 683 O O . THR A 1 86 ? 7.612 -9.843 -6.175 1.00 88.19 86 THR A O 1
ATOM 686 N N . GLY A 1 87 ? 9.667 -9.494 -7.021 1.00 87.25 87 GLY A N 1
ATOM 687 C CA . GLY A 1 87 ? 9.690 -10.630 -7.934 1.00 87.25 87 GLY A CA 1
ATOM 688 C C . GLY A 1 87 ? 11.051 -11.336 -7.965 1.00 87.25 87 GLY A C 1
ATOM 689 O O . GLY A 1 87 ? 12.029 -10.838 -7.395 1.00 87.25 87 GLY A O 1
ATOM 690 N N . PRO A 1 88 ? 11.130 -12.503 -8.626 1.00 87.06 88 PRO A N 1
ATOM 691 C CA . PRO A 1 88 ? 12.381 -13.240 -8.796 1.00 87.06 88 PRO A CA 1
ATOM 692 C C . PRO A 1 88 ? 13.420 -12.439 -9.604 1.00 87.06 88 PRO A C 1
ATOM 694 O O . PRO A 1 88 ? 13.070 -11.558 -10.386 1.00 87.06 88 PRO A O 1
ATOM 697 N N . GLY A 1 89 ? 14.704 -12.764 -9.428 1.00 89.56 89 GLY A N 1
ATOM 698 C CA . GLY A 1 89 ? 15.834 -12.079 -10.075 1.00 89.56 89 GLY A CA 1
ATOM 699 C C . GLY A 1 89 ? 16.656 -11.242 -9.092 1.00 89.56 89 GLY A C 1
ATOM 700 O O . GLY A 1 89 ? 16.590 -11.467 -7.883 1.00 89.56 89 GLY A O 1
ATOM 701 N N . SER A 1 90 ? 17.443 -10.290 -9.602 1.00 93.31 90 SER A N 1
ATOM 702 C CA . SER A 1 90 ? 18.276 -9.406 -8.779 1.00 93.31 90 SER A CA 1
ATOM 703 C C . SER A 1 90 ? 17.986 -7.932 -9.056 1.00 93.31 90 SER A C 1
ATOM 705 O O . SER A 1 90 ? 17.624 -7.548 -10.170 1.00 93.31 90 SER A O 1
ATOM 707 N N . TYR A 1 91 ? 18.163 -7.087 -8.041 1.00 92.00 91 TYR A N 1
ATOM 708 C CA . TYR A 1 91 ? 17.922 -5.652 -8.181 1.00 92.00 91 TYR A CA 1
ATOM 709 C C . TYR A 1 91 ? 18.865 -5.004 -9.204 1.00 92.00 91 TYR A C 1
ATOM 711 O O . TYR A 1 91 ? 18.494 -4.035 -9.859 1.00 92.00 91 TYR A O 1
ATOM 719 N N . GLU A 1 92 ? 20.065 -5.552 -9.396 1.00 94.56 92 GLU A N 1
ATOM 720 C CA . GLU A 1 92 ? 21.028 -5.093 -10.399 1.00 94.56 92 GLU A CA 1
ATOM 721 C C . GLU A 1 92 ? 20.470 -5.183 -11.827 1.00 94.56 92 GLU A C 1
ATOM 723 O O . GLU A 1 92 ? 20.763 -4.311 -12.649 1.00 94.56 92 GLU A O 1
ATOM 728 N N . ASP A 1 93 ? 19.637 -6.186 -12.123 1.00 88.44 93 ASP A N 1
ATOM 729 C CA . ASP A 1 93 ? 18.987 -6.322 -13.430 1.00 88.44 93 ASP A CA 1
ATOM 730 C C . ASP A 1 93 ? 17.887 -5.278 -13.637 1.00 88.44 93 ASP A C 1
ATOM 732 O O . ASP A 1 93 ? 17.747 -4.738 -14.737 1.00 88.44 93 ASP A O 1
ATOM 736 N N . TYR A 1 94 ? 17.148 -4.938 -12.577 1.00 89.38 94 TYR A N 1
ATOM 737 C CA . TYR A 1 94 ? 16.212 -3.814 -12.599 1.00 89.38 94 TYR A CA 1
ATOM 738 C C . TYR A 1 94 ? 16.942 -2.476 -12.750 1.00 89.38 94 TYR A C 1
ATOM 740 O O . TYR A 1 94 ? 16.570 -1.652 -13.580 1.00 89.38 94 TYR A O 1
ATOM 748 N N . ALA A 1 95 ? 18.007 -2.261 -11.977 1.00 91.94 95 ALA A N 1
ATOM 749 C CA . ALA A 1 95 ? 18.737 -0.999 -11.933 1.00 91.94 95 ALA A CA 1
ATOM 750 C C . ALA A 1 95 ? 19.442 -0.666 -13.258 1.00 91.94 95 ALA A C 1
ATOM 752 O O . ALA A 1 95 ? 19.636 0.511 -13.563 1.00 91.94 95 ALA A O 1
ATOM 753 N N . ARG A 1 96 ? 19.816 -1.682 -14.049 1.00 92.69 96 ARG A N 1
ATOM 754 C CA . ARG A 1 96 ? 20.465 -1.505 -15.358 1.00 92.69 96 ARG A CA 1
ATOM 755 C C . ARG A 1 96 ? 19.524 -0.909 -16.410 1.00 92.69 96 ARG A C 1
ATOM 757 O O . ARG A 1 96 ? 19.981 -0.127 -17.238 1.00 92.69 96 ARG A O 1
ATOM 764 N N . ASP A 1 97 ? 18.245 -1.283 -16.385 1.00 89.75 97 ASP A N 1
ATOM 765 C CA . ASP A 1 97 ? 17.223 -0.808 -17.328 1.00 89.75 97 ASP A CA 1
ATOM 766 C C . ASP A 1 97 ? 15.817 -0.861 -16.693 1.00 89.75 97 ASP A C 1
ATOM 768 O O . ASP A 1 97 ? 15.019 -1.750 -17.000 1.00 89.75 97 ASP A O 1
ATOM 772 N N . PRO A 1 98 ? 15.480 0.077 -15.787 1.00 87.50 98 PRO A N 1
ATOM 773 C CA . PRO A 1 98 ? 14.196 0.058 -15.084 1.00 87.50 98 PRO A CA 1
ATOM 774 C C . PRO A 1 98 ? 13.018 0.351 -16.020 1.00 87.50 98 PRO A C 1
ATOM 776 O O . PRO A 1 98 ? 11.901 -0.099 -15.773 1.00 87.50 98 PRO A O 1
ATOM 779 N N . ALA A 1 99 ? 13.256 1.074 -17.120 1.00 86.75 99 ALA A N 1
ATOM 780 C CA . ALA A 1 99 ? 12.233 1.378 -18.113 1.00 86.75 99 ALA A CA 1
ATOM 781 C C . ALA A 1 99 ? 11.705 0.098 -18.773 1.00 86.75 99 ALA A C 1
ATOM 783 O O . ALA A 1 99 ? 10.496 -0.020 -18.973 1.00 86.75 99 ALA A O 1
ATOM 784 N N . ALA A 1 100 ? 12.569 -0.889 -19.034 1.00 86.00 100 ALA A N 1
ATOM 785 C CA . ALA A 1 100 ? 12.124 -2.172 -19.561 1.00 86.00 100 ALA A CA 1
ATOM 786 C C . ALA A 1 100 ? 11.119 -2.888 -18.646 1.00 86.00 100 ALA A C 1
ATOM 788 O O . ALA A 1 100 ? 10.204 -3.520 -19.159 1.00 86.00 100 ALA A O 1
ATOM 789 N N . TRP A 1 101 ? 11.243 -2.757 -17.324 1.00 79.62 101 TRP A N 1
ATOM 790 C CA . TRP A 1 101 ? 10.326 -3.368 -16.350 1.00 79.62 101 TRP A CA 1
ATOM 791 C C . TRP A 1 101 ? 9.033 -2.570 -16.141 1.00 79.62 101 TRP A C 1
ATOM 793 O O . TRP A 1 101 ? 8.041 -3.112 -15.661 1.00 79.62 101 TRP A O 1
ATOM 803 N N . ILE A 1 102 ? 9.038 -1.281 -16.491 1.00 78.31 102 ILE A N 1
ATOM 804 C CA . ILE A 1 102 ? 7.869 -0.395 -16.391 1.00 78.31 102 ILE A CA 1
ATOM 805 C C . ILE A 1 102 ? 7.016 -0.462 -17.664 1.00 78.31 102 ILE A C 1
ATOM 807 O O . ILE A 1 102 ? 5.790 -0.456 -17.581 1.00 78.31 102 ILE A O 1
ATOM 811 N N . TYR A 1 103 ? 7.650 -0.499 -18.840 1.00 76.50 103 TYR A N 1
ATOM 812 C CA . TYR A 1 103 ? 6.970 -0.356 -20.133 1.00 76.50 103 TYR A CA 1
ATOM 813 C C . TYR A 1 103 ? 6.802 -1.663 -20.911 1.00 76.50 103 TYR A C 1
ATOM 815 O O . TYR A 1 103 ? 6.005 -1.705 -21.850 1.00 76.50 103 TYR A O 1
ATOM 823 N N . HIS A 1 104 ? 7.516 -2.728 -20.544 1.00 66.25 104 HIS A N 1
ATOM 824 C CA . HIS A 1 104 ? 7.227 -4.066 -21.045 1.00 66.25 104 HIS A CA 1
ATOM 825 C C . HIS A 1 104 ? 6.558 -4.866 -19.940 1.00 66.25 104 HIS A C 1
ATOM 827 O O . HIS A 1 104 ? 7.015 -4.854 -18.798 1.00 66.25 104 HIS A O 1
ATOM 833 N N . ASP A 1 105 ? 5.463 -5.553 -20.270 1.00 57.75 105 ASP A N 1
ATOM 834 C CA . ASP A 1 105 ? 4.897 -6.505 -19.329 1.00 57.75 105 ASP A CA 1
ATOM 835 C C . ASP A 1 105 ? 5.992 -7.530 -18.966 1.00 57.75 105 ASP A C 1
ATOM 837 O O . ASP A 1 105 ? 6.727 -8.032 -19.825 1.00 57.75 105 ASP A O 1
ATOM 841 N N . GLY A 1 106 ? 6.150 -7.804 -17.673 1.00 53.03 106 GLY A N 1
ATOM 842 C CA . GLY A 1 106 ? 7.133 -8.770 -17.179 1.00 53.03 106 GLY A CA 1
ATOM 843 C C . GLY A 1 106 ? 6.840 -10.218 -17.592 1.00 53.03 106 GLY A C 1
ATOM 844 O O . GLY A 1 106 ? 7.586 -11.109 -17.207 1.00 53.03 106 GLY A O 1
ATOM 845 N N . SER A 1 107 ? 5.773 -10.474 -18.362 1.00 52.50 107 SER A N 1
ATOM 846 C CA . SER A 1 107 ? 5.404 -11.799 -18.876 1.00 52.50 107 SER A CA 1
ATOM 847 C C . SER A 1 107 ? 6.038 -12.117 -20.236 1.00 52.50 107 SER A C 1
ATOM 849 O O . SER A 1 107 ? 5.862 -13.217 -20.759 1.00 52.50 107 SER A O 1
ATOM 851 N N . ARG A 1 108 ? 6.812 -11.183 -20.809 1.00 45.28 108 ARG A N 1
ATOM 852 C CA . ARG A 1 108 ? 7.372 -11.309 -22.158 1.00 45.28 108 ARG A CA 1
ATOM 853 C C . ARG A 1 108 ? 8.901 -11.316 -22.207 1.00 45.28 108 ARG A C 1
ATOM 855 O O . ARG A 1 108 ? 9.477 -10.576 -23.001 1.00 45.28 108 ARG A O 1
ATOM 862 N N . ARG A 1 109 ? 9.574 -12.164 -21.419 1.00 52.03 109 ARG A N 1
ATOM 863 C CA . ARG A 1 109 ? 10.974 -12.590 -21.661 1.00 52.03 109 ARG A CA 1
ATOM 864 C C . ARG A 1 109 ? 11.174 -14.064 -21.243 1.00 52.03 109 ARG A C 1
ATOM 866 O O . ARG A 1 109 ? 10.473 -14.491 -20.331 1.00 52.03 109 ARG A O 1
ATOM 873 N N . PRO A 1 110 ? 12.023 -14.828 -21.968 1.00 40.03 110 PRO A N 1
ATOM 874 C CA . PRO A 1 110 ? 12.198 -16.277 -21.801 1.00 40.03 110 PRO A CA 1
ATOM 875 C C . PRO A 1 110 ? 12.800 -16.682 -20.454 1.00 40.03 110 PRO A C 1
ATOM 877 O O . PRO A 1 110 ? 13.525 -15.852 -19.860 1.00 40.03 110 PRO A O 1
#

Sequence (110 aa):
MGFGTLWRSAEERWAGERGLLYGHLHIHLLFPTLVVTGKDGREYTVIRNGRLTALADPEVRALAARFGDPDELLKEDWIPQIPGITGPGSYEDYARDPAAWIYHDGSRRP

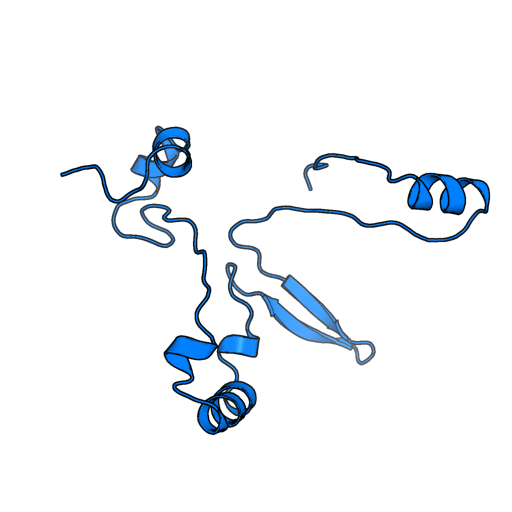Radius of gyration: 19.43 Å; chains: 1; bounding box: 39×50×45 Å

pLDDT: mean 84.96, std 15.3, range [40.03, 98.5]